Protein AF-A0AAV7GPV8-F1 (afdb_monomer_lite)

Structure (mmCIF, N/CA/C/O backbone):
data_AF-A0AAV7GPV8-F1
#
_entry.id   AF-A0AAV7GPV8-F1
#
loop_
_atom_site.group_PDB
_atom_site.id
_atom_site.type_symbol
_atom_site.label_atom_id
_atom_site.label_alt_id
_atom_site.label_comp_id
_atom_site.label_asym_id
_atom_site.label_entity_id
_atom_site.label_seq_id
_atom_site.pdbx_PDB_ins_code
_atom_site.Cartn_x
_atom_site.Cartn_y
_atom_site.Cartn_z
_atom_site.occupancy
_atom_site.B_iso_or_equiv
_atom_site.auth_seq_id
_atom_site.auth_comp_id
_atom_site.auth_asym_id
_atom_site.auth_atom_id
_atom_site.pdbx_PDB_model_num
ATOM 1 N N . MET A 1 1 ? 24.574 13.211 -40.609 1.00 46.84 1 MET A N 1
ATOM 2 C CA . MET A 1 1 ? 24.396 12.079 -39.668 1.00 46.84 1 MET A CA 1
ATOM 3 C C . MET A 1 1 ? 23.711 12.626 -38.422 1.00 46.84 1 MET A C 1
ATOM 5 O O . MET A 1 1 ? 24.400 13.016 -37.492 1.00 46.84 1 MET A O 1
ATOM 9 N N . GLU A 1 2 ? 22.378 12.702 -38.403 1.00 55.66 2 GLU A N 1
ATOM 10 C CA . GLU A 1 2 ? 21.630 13.310 -37.281 1.00 55.66 2 GLU A CA 1
ATOM 11 C C . GLU A 1 2 ? 20.620 12.359 -36.607 1.00 55.66 2 GLU A C 1
ATOM 13 O O . GLU A 1 2 ? 19.961 12.733 -35.641 1.00 55.66 2 GLU A O 1
ATOM 18 N N . SER A 1 3 ? 20.491 11.111 -37.064 1.00 60.62 3 SER A N 1
ATOM 19 C CA . SER A 1 3 ? 19.407 10.207 -36.643 1.00 60.62 3 SER A CA 1
ATOM 20 C C . SER A 1 3 ? 19.779 9.178 -35.567 1.00 60.62 3 SER A C 1
ATOM 22 O O . SER A 1 3 ? 18.889 8.649 -34.905 1.00 60.62 3 SER A O 1
ATOM 24 N N . SER A 1 4 ? 21.065 8.897 -35.336 1.00 63.16 4 SER A N 1
ATOM 25 C CA . SER A 1 4 ? 21.499 7.855 -34.387 1.00 63.16 4 SER A CA 1
ATOM 26 C C . SER A 1 4 ? 21.425 8.288 -32.916 1.00 63.16 4 SER A C 1
ATOM 28 O O . SER A 1 4 ? 21.102 7.476 -32.051 1.00 63.16 4 SER A O 1
ATOM 30 N N . GLY A 1 5 ? 21.670 9.568 -32.617 1.00 67.19 5 GLY A N 1
ATOM 31 C CA . GLY A 1 5 ? 21.664 10.090 -31.242 1.00 67.19 5 GLY A CA 1
ATOM 32 C C . GLY A 1 5 ? 20.265 10.232 -30.632 1.00 67.19 5 GLY A C 1
ATOM 33 O O . GLY A 1 5 ? 20.082 10.002 -29.438 1.00 67.19 5 GLY A O 1
ATOM 34 N N . CYS A 1 6 ? 19.260 10.551 -31.452 1.00 77.50 6 CYS A N 1
ATOM 35 C CA . CYS A 1 6 ? 17.880 10.752 -30.998 1.00 77.50 6 CYS A CA 1
ATOM 36 C C . CYS A 1 6 ? 17.263 9.461 -30.431 1.00 77.50 6 CYS A C 1
ATOM 38 O O . CYS A 1 6 ? 16.627 9.478 -29.377 1.00 77.50 6 CYS A O 1
ATOM 40 N N . VAL A 1 7 ? 17.521 8.321 -31.082 1.00 87.38 7 VAL A N 1
ATOM 41 C CA . VAL A 1 7 ? 17.024 7.008 -30.637 1.00 87.38 7 VAL A CA 1
ATOM 42 C C . VAL A 1 7 ? 17.658 6.599 -29.305 1.00 87.38 7 VAL A C 1
ATOM 44 O O . VAL A 1 7 ? 16.959 6.112 -28.418 1.00 87.38 7 VAL A O 1
ATOM 47 N N . GLY A 1 8 ? 18.959 6.851 -29.127 1.00 86.56 8 GLY A N 1
ATOM 48 C CA . GLY A 1 8 ? 19.657 6.576 -27.868 1.00 86.56 8 GLY A CA 1
ATOM 49 C C . GLY A 1 8 ? 19.113 7.400 -26.698 1.00 86.56 8 GLY A C 1
ATOM 50 O O . GLY A 1 8 ? 18.858 6.857 -25.626 1.00 86.56 8 GLY A O 1
ATOM 51 N N . LEU A 1 9 ? 18.857 8.694 -26.914 1.00 91.62 9 LEU A N 1
ATOM 52 C CA . LEU A 1 9 ? 18.258 9.563 -25.897 1.00 91.62 9 LEU A CA 1
ATOM 53 C C . LEU A 1 9 ? 16.830 9.129 -25.543 1.00 91.62 9 LEU A C 1
ATOM 55 O O . LEU A 1 9 ? 16.496 9.032 -24.363 1.00 91.62 9 LEU A O 1
ATOM 59 N N . MET A 1 10 ? 16.013 8.793 -26.544 1.00 91.25 10 MET A N 1
ATOM 60 C CA . MET A 1 10 ? 14.668 8.251 -26.325 1.00 91.25 10 MET A CA 1
ATOM 61 C C . MET A 1 10 ? 14.692 6.948 -25.5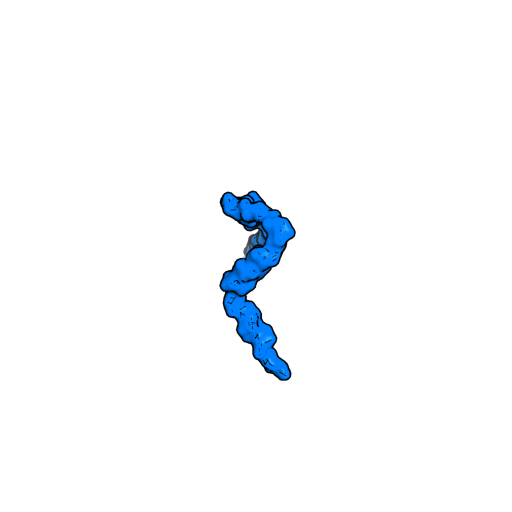19 1.00 91.25 10 MET A C 1
ATOM 63 O O . MET A 1 10 ? 13.867 6.773 -24.623 1.00 91.25 10 MET A O 1
ATOM 67 N N . ALA A 1 11 ? 15.656 6.060 -25.774 1.00 94.00 11 ALA A N 1
ATOM 68 C CA . ALA A 1 11 ? 15.808 4.823 -25.013 1.00 94.00 11 ALA A CA 1
ATOM 69 C C . ALA A 1 11 ? 16.149 5.092 -23.538 1.00 94.00 11 ALA A C 1
ATOM 71 O O . ALA A 1 11 ? 15.529 4.514 -22.647 1.00 94.00 11 ALA A O 1
ATOM 72 N N . VAL A 1 12 ? 17.078 6.010 -23.258 1.00 95.25 12 VAL A N 1
ATOM 73 C CA . VAL A 1 12 ? 17.442 6.383 -21.879 1.00 95.25 12 VAL A CA 1
ATOM 74 C C . VAL A 1 12 ? 16.256 7.014 -21.145 1.00 95.25 12 VAL A C 1
ATOM 76 O O . VAL A 1 12 ? 15.989 6.675 -19.989 1.00 95.25 12 VAL A O 1
ATOM 79 N N . VAL A 1 13 ? 15.497 7.888 -21.813 1.00 94.62 13 VAL A N 1
ATOM 80 C CA . VAL A 1 13 ? 14.281 8.498 -21.252 1.00 94.62 13 VAL A CA 1
ATOM 81 C C . VAL A 1 13 ? 13.203 7.443 -20.980 1.00 94.62 13 VAL A C 1
ATOM 83 O O . VAL A 1 13 ? 12.610 7.438 -19.901 1.00 94.62 13 VAL A O 1
ATOM 86 N N . ALA A 1 14 ? 12.971 6.503 -21.897 1.00 95.56 14 ALA A N 1
ATOM 87 C CA . ALA A 1 14 ? 12.001 5.424 -21.704 1.00 95.56 14 ALA A CA 1
ATOM 88 C C . ALA A 1 14 ? 12.385 4.502 -20.532 1.00 95.56 14 ALA A C 1
ATOM 90 O O . ALA A 1 14 ? 11.556 4.197 -19.675 1.00 95.56 14 ALA A O 1
ATOM 91 N N . ILE A 1 15 ? 13.657 4.104 -20.443 1.00 94.62 15 ILE A N 1
ATOM 92 C CA . ILE A 1 15 ? 14.145 3.230 -19.371 1.00 94.62 15 ILE A CA 1
ATOM 93 C C . ILE A 1 15 ? 14.068 3.957 -18.023 1.00 94.62 15 ILE A C 1
ATOM 95 O O . ILE A 1 15 ? 13.474 3.432 -17.081 1.00 94.62 15 ILE A O 1
ATOM 99 N N . SER A 1 16 ? 14.592 5.182 -17.931 1.00 95.31 16 SER A N 1
ATOM 100 C CA . SER A 1 16 ? 14.572 5.970 -16.688 1.00 95.31 16 SER A CA 1
ATOM 101 C C . SER A 1 16 ? 13.150 6.254 -16.197 1.00 95.31 16 SER A C 1
ATOM 103 O O . SER A 1 16 ? 12.856 6.059 -15.016 1.00 95.31 16 SER A O 1
ATOM 105 N N . SER A 1 17 ? 12.242 6.634 -17.099 1.00 91.75 17 SER A N 1
ATOM 106 C CA . SER A 1 17 ? 10.838 6.866 -16.750 1.00 91.75 17 SER A CA 1
ATOM 107 C C . SER A 1 17 ? 10.117 5.585 -16.330 1.00 91.75 17 SER A C 1
ATOM 109 O O . SER A 1 17 ? 9.346 5.625 -15.372 1.00 91.75 17 SER A O 1
ATOM 111 N N . SER A 1 18 ? 10.401 4.434 -16.951 1.00 92.06 18 SER A N 1
ATOM 112 C CA . SER A 1 18 ? 9.811 3.154 -16.534 1.00 92.06 18 SER A CA 1
ATOM 113 C C . SER A 1 18 ? 10.185 2.789 -15.095 1.00 92.06 18 SER A C 1
ATOM 115 O O . SER A 1 18 ? 9.313 2.428 -14.304 1.00 92.06 18 SER A O 1
ATOM 117 N N . VAL A 1 19 ? 11.455 2.969 -14.718 1.00 92.75 19 VAL A N 1
ATOM 118 C CA . VAL A 1 19 ? 11.936 2.680 -13.362 1.00 92.75 19 VAL A CA 1
ATOM 119 C C . VAL A 1 19 ? 11.303 3.651 -12.367 1.00 92.75 19 VAL A C 1
ATOM 121 O O . VAL A 1 19 ? 10.815 3.223 -11.322 1.00 92.75 19 VAL A O 1
ATOM 124 N N . ALA A 1 20 ? 11.221 4.939 -12.712 1.00 90.31 20 ALA A N 1
ATOM 125 C CA . ALA A 1 20 ? 10.567 5.945 -11.879 1.00 90.31 20 ALA A CA 1
ATOM 126 C C . ALA A 1 20 ? 9.078 5.628 -11.637 1.00 90.31 20 ALA A C 1
ATOM 128 O O . ALA A 1 20 ? 8.598 5.735 -10.508 1.00 90.31 20 ALA A O 1
ATOM 129 N N . LEU A 1 21 ? 8.350 5.184 -12.667 1.00 86.44 21 LEU A N 1
ATOM 130 C CA . LEU A 1 21 ? 6.943 4.790 -12.547 1.00 86.44 21 LEU A CA 1
ATOM 131 C C . LEU A 1 21 ? 6.760 3.537 -11.688 1.00 86.44 21 LEU A C 1
ATOM 133 O O . LEU A 1 21 ? 5.827 3.490 -10.885 1.00 86.44 21 LEU A O 1
ATOM 137 N N . VAL A 1 22 ? 7.644 2.544 -11.823 1.00 86.12 22 VAL A N 1
ATOM 138 C CA . VAL A 1 22 ? 7.637 1.340 -10.979 1.00 86.12 22 VAL A CA 1
ATOM 139 C C . VAL A 1 22 ? 7.857 1.730 -9.521 1.00 86.12 22 VAL A C 1
ATOM 141 O O . VAL A 1 22 ? 7.035 1.390 -8.675 1.00 86.12 22 VAL A O 1
ATOM 144 N N . VAL A 1 23 ? 8.893 2.517 -9.226 1.00 86.56 23 VAL A N 1
ATOM 145 C CA . VAL A 1 23 ? 9.184 3.001 -7.867 1.00 86.56 23 VAL A CA 1
ATOM 146 C C . VAL A 1 23 ? 8.000 3.788 -7.296 1.00 86.56 23 VAL A C 1
ATOM 148 O O . VAL A 1 23 ? 7.592 3.550 -6.161 1.00 86.56 23 VAL A O 1
ATOM 151 N N . HIS A 1 24 ? 7.366 4.654 -8.090 1.00 81.31 24 HIS A N 1
ATOM 152 C CA . HIS A 1 24 ? 6.190 5.424 -7.667 1.00 81.31 24 HIS A CA 1
ATOM 153 C C . HIS A 1 24 ? 4.965 4.551 -7.365 1.00 81.31 24 HIS A C 1
ATOM 155 O O . HIS A 1 24 ? 4.270 4.765 -6.368 1.00 81.31 24 HIS A O 1
ATOM 161 N N . GLN A 1 25 ? 4.694 3.546 -8.202 1.00 81.25 25 GLN A N 1
ATOM 162 C CA . GLN A 1 25 ? 3.614 2.586 -7.962 1.00 81.25 25 GLN A CA 1
ATOM 163 C C . GLN A 1 25 ? 3.887 1.735 -6.723 1.00 81.25 25 GLN A C 1
ATOM 165 O O . GLN A 1 25 ? 2.986 1.543 -5.904 1.00 81.25 25 GLN A O 1
ATOM 170 N N . PHE A 1 26 ? 5.129 1.278 -6.551 1.00 80.06 26 PHE A N 1
ATOM 171 C CA . PHE A 1 26 ? 5.549 0.554 -5.359 1.00 80.06 26 PHE A CA 1
ATOM 172 C C . PHE A 1 26 ? 5.410 1.416 -4.109 1.00 80.06 26 PHE A C 1
ATOM 174 O O . PHE A 1 26 ? 4.848 0.931 -3.139 1.00 80.06 26 PHE A O 1
ATOM 181 N N . HIS A 1 27 ? 5.805 2.692 -4.127 1.00 80.12 27 HIS A N 1
ATOM 182 C CA . HIS A 1 27 ? 5.604 3.583 -2.983 1.00 80.12 27 HIS A CA 1
ATOM 183 C C . HIS A 1 27 ? 4.128 3.747 -2.631 1.00 80.12 27 HIS A C 1
ATOM 185 O O . HIS A 1 27 ? 3.771 3.600 -1.468 1.00 80.12 27 HIS A O 1
ATOM 191 N N . LYS A 1 28 ? 3.244 3.986 -3.606 1.00 81.50 28 LYS A N 1
ATOM 192 C CA . LYS A 1 28 ? 1.804 4.115 -3.328 1.00 81.50 28 LYS A CA 1
ATOM 193 C C . LYS A 1 28 ? 1.196 2.825 -2.784 1.00 81.50 28 LYS A C 1
ATOM 195 O O . LYS A 1 28 ? 0.426 2.874 -1.828 1.00 81.50 28 LYS A O 1
ATOM 200 N N . ARG A 1 29 ? 1.543 1.681 -3.378 1.00 84.94 29 ARG A N 1
ATOM 201 C C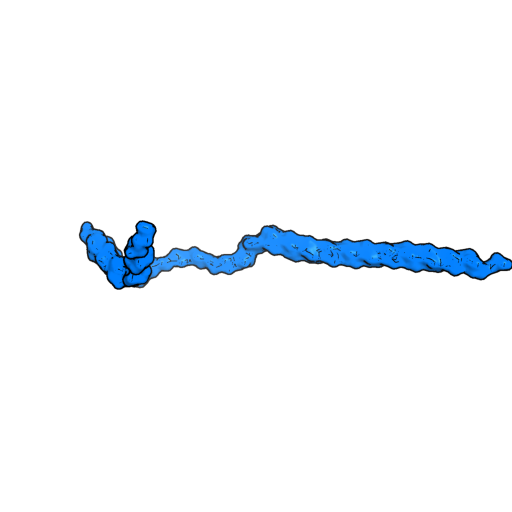A . ARG A 1 29 ? 1.013 0.376 -2.970 1.00 84.94 29 ARG A CA 1
ATOM 202 C C . ARG A 1 29 ? 1.553 -0.053 -1.608 1.00 84.94 29 ARG A C 1
ATOM 204 O O . ARG A 1 29 ? 0.777 -0.435 -0.745 1.00 84.94 29 ARG A O 1
ATOM 211 N N . LEU A 1 30 ? 2.858 0.092 -1.397 1.00 81.56 30 LEU A N 1
ATOM 212 C CA . LEU A 1 30 ? 3.521 -0.225 -0.138 1.00 81.56 30 LEU A CA 1
ATOM 213 C C . LEU A 1 30 ? 3.012 0.678 0.984 1.00 81.56 30 LEU A C 1
ATOM 215 O O . LEU A 1 30 ? 2.652 0.172 2.036 1.00 81.56 30 LEU A O 1
ATOM 219 N N . VAL A 1 31 ? 2.896 1.990 0.758 1.00 81.94 31 VAL A N 1
ATOM 220 C CA . VAL A 1 31 ? 2.331 2.910 1.757 1.00 81.94 31 VAL A CA 1
ATOM 221 C C . VAL A 1 31 ? 0.879 2.558 2.071 1.00 81.94 31 VAL A C 1
ATOM 223 O O . VAL A 1 31 ? 0.520 2.551 3.241 1.00 81.94 31 VAL A O 1
ATOM 226 N N . ALA A 1 32 ? 0.046 2.217 1.084 1.00 83.19 32 ALA A N 1
ATOM 227 C CA . ALA A 1 32 ? -1.340 1.819 1.341 1.00 83.19 32 ALA A CA 1
ATOM 228 C C . ALA A 1 32 ? -1.441 0.511 2.146 1.00 83.19 32 ALA A C 1
ATOM 230 O O . ALA A 1 32 ? -2.245 0.423 3.074 1.00 83.19 32 ALA A O 1
ATOM 231 N N . ASP A 1 33 ? -0.615 -0.485 1.825 1.00 83.50 33 ASP A N 1
ATOM 232 C CA . ASP A 1 33 ? -0.589 -1.763 2.539 1.00 83.50 33 ASP A CA 1
ATOM 233 C C . ASP A 1 33 ? -0.037 -1.599 3.965 1.00 83.50 33 ASP A C 1
ATOM 235 O O . ASP A 1 33 ? -0.605 -2.145 4.914 1.00 83.50 33 ASP A O 1
ATOM 239 N N . PHE A 1 34 ? 1.004 -0.777 4.151 1.00 82.75 34 PHE A N 1
ATOM 240 C CA . PHE A 1 34 ? 1.512 -0.417 5.476 1.00 82.75 34 PHE A CA 1
ATOM 241 C C . PHE A 1 34 ? 0.507 0.403 6.275 1.00 82.75 34 PHE A C 1
ATOM 243 O O . PHE A 1 34 ? 0.332 0.114 7.449 1.00 82.75 34 PHE A O 1
ATOM 250 N N . MET A 1 35 ? -0.173 1.381 5.674 1.00 81.38 35 MET A N 1
ATOM 251 C CA . MET A 1 35 ? -1.186 2.181 6.367 1.00 81.38 35 MET A CA 1
ATOM 252 C C . MET A 1 35 ? -2.378 1.328 6.772 1.00 81.38 35 MET A C 1
ATOM 254 O O . MET A 1 35 ? -2.813 1.434 7.906 1.00 81.38 35 MET A O 1
ATOM 258 N N . LYS A 1 36 ? -2.851 0.404 5.927 1.00 82.69 36 LYS A N 1
ATOM 259 C CA . LYS A 1 36 ? -3.886 -0.561 6.330 1.00 82.69 36 LYS A CA 1
ATOM 260 C C . LYS A 1 36 ? -3.435 -1.425 7.500 1.00 82.69 36 LYS A C 1
ATOM 262 O O . LYS A 1 36 ? -4.198 -1.638 8.436 1.00 82.69 36 LYS A O 1
ATOM 267 N N . LYS A 1 37 ? -2.201 -1.933 7.460 1.00 82.81 37 LYS A N 1
ATOM 268 C CA . LYS A 1 37 ? -1.666 -2.762 8.543 1.00 82.81 37 LYS A CA 1
ATOM 269 C C . LYS A 1 37 ? -1.465 -1.950 9.826 1.00 82.81 37 LYS A C 1
ATOM 271 O O . LYS A 1 37 ? -1.873 -2.394 10.891 1.00 82.81 37 LYS A O 1
ATOM 276 N N . ALA A 1 38 ? -0.932 -0.739 9.713 1.00 81.19 38 ALA A N 1
ATOM 277 C CA . ALA A 1 38 ? -0.758 0.199 10.812 1.00 81.19 38 ALA A CA 1
ATOM 278 C C . ALA A 1 38 ? -2.104 0.665 11.378 1.00 81.19 38 ALA A C 1
ATOM 280 O O . ALA A 1 38 ? -2.236 0.762 12.584 1.00 81.19 38 ALA A O 1
AT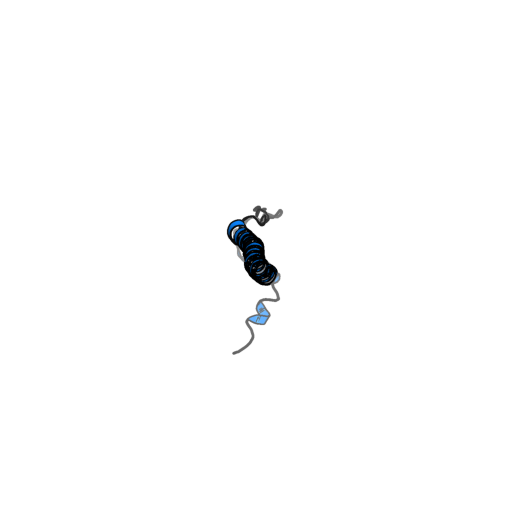OM 281 N N . GLU A 1 39 ? -3.130 0.897 10.560 1.00 80.44 39 GLU A N 1
ATOM 282 C CA . GLU A 1 39 ? -4.492 1.198 11.011 1.00 80.44 39 GLU A CA 1
ATOM 283 C C . GLU A 1 39 ? -5.133 0.007 11.723 1.00 80.44 39 GLU A C 1
ATOM 285 O O . GLU A 1 39 ? -5.868 0.205 12.683 1.00 80.44 39 GLU A O 1
ATOM 290 N N . LEU A 1 40 ? -4.859 -1.228 11.299 1.00 75.69 40 LEU A N 1
ATOM 291 C CA . LEU A 1 40 ? -5.326 -2.424 12.001 1.00 75.69 40 LEU A CA 1
ATOM 292 C C . LEU A 1 40 ? -4.589 -2.630 13.333 1.00 75.69 40 LEU A C 1
ATOM 294 O O . LEU A 1 40 ? -5.217 -2.995 14.324 1.00 75.69 40 LEU A O 1
ATOM 298 N N . GLU A 1 41 ? -3.284 -2.362 13.377 1.00 76.69 41 GLU A N 1
ATOM 299 C CA . GLU A 1 41 ? -2.455 -2.499 14.580 1.00 76.69 41 GLU A CA 1
ATOM 300 C C . GLU A 1 41 ? -2.678 -1.342 15.577 1.00 76.69 41 GLU A C 1
ATOM 302 O O . GLU A 1 41 ? -2.971 -1.593 16.745 1.00 76.69 41 GLU A O 1
ATOM 307 N N . LEU A 1 42 ? -2.645 -0.076 15.136 1.00 72.44 42 LEU A N 1
ATOM 308 C CA . LEU A 1 42 ? -2.972 1.102 15.961 1.00 72.44 42 LEU A CA 1
ATOM 309 C C . LEU A 1 42 ? -4.475 1.205 16.259 1.00 72.44 42 LEU A C 1
ATOM 311 O O . LEU A 1 42 ? -4.872 1.652 17.335 1.00 72.44 42 LEU A O 1
ATOM 315 N N . GLY A 1 43 ? -5.333 0.834 15.310 1.00 62.19 43 GLY A N 1
ATOM 316 C CA . GLY A 1 43 ? -6.792 0.869 15.438 1.00 62.19 43 GLY A CA 1
ATOM 317 C C . GLY A 1 43 ? -7.394 -0.398 16.045 1.00 62.19 43 GLY A C 1
ATOM 318 O O . GLY A 1 43 ? -8.612 -0.450 16.225 1.00 62.19 43 GLY A O 1
ATOM 319 N N . GLY A 1 44 ? -6.573 -1.377 16.445 1.00 53.50 44 GLY A N 1
ATOM 320 C CA . GLY A 1 44 ? -6.978 -2.644 17.070 1.00 53.50 44 GLY A CA 1
ATOM 321 C C . GLY A 1 44 ? -7.796 -2.512 18.367 1.00 53.50 44 GLY A C 1
ATOM 322 O O . GLY A 1 44 ? -8.342 -3.496 18.866 1.00 53.50 44 GLY A O 1
ATOM 323 N N . GLY A 1 45 ? -7.955 -1.296 18.900 1.00 57.28 45 GLY A N 1
ATOM 324 C CA . GLY A 1 45 ? -8.868 -0.976 20.003 1.00 57.28 45 GLY A CA 1
ATOM 325 C C . GLY A 1 45 ? -10.256 -0.454 19.596 1.00 57.28 45 GLY A C 1
ATOM 326 O O . GLY A 1 45 ? -11.112 -0.297 20.464 1.00 57.28 45 GLY A O 1
ATOM 327 N N . ARG A 1 46 ? -10.507 -0.160 18.311 1.00 56.81 46 ARG A N 1
ATOM 328 C CA . ARG A 1 46 ? -11.750 0.483 17.828 1.00 56.81 46 ARG A CA 1
ATOM 329 C C . ARG A 1 46 ? -12.797 -0.470 17.267 1.00 56.81 46 ARG A C 1
ATOM 331 O O . ARG A 1 46 ? -13.861 -0.011 16.846 1.00 56.81 46 ARG A O 1
ATOM 338 N N . ILE A 1 47 ? -12.577 -1.784 17.329 1.00 60.44 47 ILE A N 1
ATOM 339 C CA . ILE A 1 47 ? -13.720 -2.699 17.348 1.00 60.44 47 ILE A CA 1
ATOM 340 C C . ILE A 1 47 ? -14.506 -2.272 18.580 1.00 60.44 47 ILE A C 1
ATOM 342 O O . ILE A 1 47 ? -14.001 -2.411 19.693 1.00 60.44 47 ILE A O 1
ATOM 346 N N . LYS A 1 48 ? -15.686 -1.671 18.380 1.00 62.41 48 LYS A N 1
ATOM 347 C CA . LYS A 1 48 ? -16.642 -1.346 19.439 1.00 62.41 48 LYS A CA 1
ATOM 348 C C . LYS A 1 48 ? -16.947 -2.649 20.168 1.00 62.41 48 LYS A C 1
ATOM 350 O O . LYS A 1 48 ? -17.915 -3.330 19.845 1.00 62.41 48 LYS A O 1
ATOM 355 N N . ARG A 1 49 ? -16.089 -3.043 21.112 1.00 63.62 49 ARG A N 1
ATOM 356 C CA . ARG A 1 49 ? -16.364 -4.166 21.991 1.00 63.62 49 ARG A CA 1
ATOM 357 C C . ARG A 1 49 ? -17.696 -3.804 22.628 1.00 63.62 49 ARG A C 1
ATOM 359 O O . ARG A 1 49 ? -17.814 -2.674 23.120 1.00 63.62 49 ARG A O 1
ATOM 366 N N . PRO A 1 50 ? -18.711 -4.679 22.554 1.00 70.38 50 PRO A N 1
ATOM 367 C CA . PRO A 1 50 ? -19.972 -4.396 23.210 1.00 70.38 50 PRO A CA 1
ATOM 368 C C . PRO A 1 50 ? -19.634 -4.024 24.652 1.00 70.38 50 PRO A C 1
ATOM 370 O O . PRO A 1 50 ? -18.911 -4.763 25.328 1.00 70.38 50 PRO A O 1
ATOM 373 N N . LYS A 1 51 ? -20.036 -2.816 25.076 1.00 75.75 51 LYS A N 1
ATOM 374 C CA . LYS A 1 51 ? -19.790 -2.347 26.441 1.00 75.75 51 LYS A CA 1
ATOM 375 C C . LYS A 1 51 ? -20.378 -3.409 27.359 1.00 75.75 51 LYS A C 1
ATOM 377 O O . LYS A 1 51 ? -21.596 -3.567 27.399 1.00 75.75 51 LYS A O 1
ATOM 382 N N . LYS A 1 52 ? -19.516 -4.158 28.050 1.00 79.94 52 LYS A N 1
ATOM 383 C CA . LYS A 1 52 ? -19.958 -5.132 29.044 1.00 79.94 52 LYS A CA 1
ATOM 384 C C . LYS A 1 52 ? -20.698 -4.344 30.115 1.00 79.94 52 LYS A C 1
ATOM 386 O O . LYS A 1 52 ? -20.094 -3.543 30.823 1.00 79.94 52 LYS A O 1
ATOM 391 N N . LYS A 1 53 ? -22.014 -4.516 30.169 1.00 83.12 53 LYS A N 1
ATOM 392 C CA . LYS A 1 53 ? -22.866 -3.911 31.184 1.00 83.12 53 LYS A CA 1
ATOM 393 C C . LYS A 1 53 ? -23.162 -4.997 32.204 1.00 83.12 53 LYS A C 1
ATOM 395 O O . LYS A 1 53 ? -23.715 -6.035 31.848 1.00 83.12 53 LYS A O 1
ATOM 400 N N . VAL A 1 54 ? -22.747 -4.774 33.447 1.00 83.44 54 VAL A N 1
ATOM 401 C CA . VAL A 1 54 ? -23.127 -5.650 34.558 1.00 83.44 54 VAL A CA 1
ATOM 402 C C . VAL A 1 54 ? -24.645 -5.567 34.678 1.00 83.44 54 VAL A C 1
ATOM 404 O O . VAL A 1 54 ? -25.199 -4.481 34.840 1.00 83.44 54 VAL A O 1
ATOM 407 N N . THR A 1 55 ? -25.310 -6.701 34.505 1.00 82.38 55 THR A N 1
ATOM 408 C CA . THR A 1 55 ? -26.748 -6.850 34.723 1.00 82.38 55 THR A CA 1
ATOM 409 C C . THR A 1 55 ? -26.932 -7.819 35.874 1.00 82.38 55 THR A C 1
ATOM 411 O O . THR A 1 55 ? -26.261 -8.848 35.943 1.00 82.38 55 THR A O 1
ATOM 414 N N . PHE A 1 56 ? -27.790 -7.440 36.813 1.00 83.69 56 PHE A N 1
ATOM 415 C CA . PHE A 1 56 ? -28.182 -8.312 37.908 1.00 83.69 56 PHE A CA 1
ATOM 416 C C . PHE A 1 56 ? -29.251 -9.279 37.397 1.00 83.69 56 PHE A C 1
ATOM 418 O O . PHE A 1 56 ? -30.093 -8.891 36.584 1.00 83.69 56 PHE A O 1
ATOM 425 N N . ALA A 1 57 ? -29.192 -10.533 37.845 1.00 79.75 57 ALA A N 1
ATOM 426 C CA . ALA A 1 57 ? -30.256 -11.496 37.592 1.00 79.75 57 ALA A CA 1
ATOM 427 C C . ALA A 1 57 ? -31.570 -10.966 38.192 1.00 79.75 57 ALA A C 1
ATOM 429 O O . ALA A 1 57 ? -31.555 -10.363 39.266 1.00 79.75 57 ALA A O 1
ATOM 430 N N . ALA A 1 58 ? -32.685 -11.142 37.479 1.00 76.56 58 ALA A N 1
ATOM 431 C CA . ALA A 1 58 ? -33.995 -10.656 37.923 1.00 76.56 58 ALA A CA 1
ATOM 432 C C . ALA A 1 58 ? -34.461 -11.371 39.202 1.00 76.56 58 ALA A C 1
ATOM 434 O O . ALA A 1 58 ? -35.128 -10.789 40.051 1.00 76.56 58 ALA A O 1
ATOM 435 N N . ASP A 1 59 ? -34.055 -12.624 39.351 1.00 75.00 59 ASP A N 1
ATOM 436 C CA . ASP A 1 59 ? -34.189 -13.453 40.530 1.00 75.00 59 ASP A CA 1
ATOM 437 C C . ASP A 1 59 ? -32.924 -13.343 41.389 1.00 75.00 59 ASP A C 1
ATOM 439 O O . ASP A 1 59 ? -32.061 -14.222 41.418 1.00 75.00 59 ASP A O 1
ATOM 443 N N . VAL A 1 60 ? -32.806 -12.231 42.119 1.00 66.06 60 VAL A N 1
ATOM 444 C CA . VAL A 1 60 ? -31.850 -12.142 43.226 1.00 66.06 60 VAL A CA 1
ATOM 445 C C . VAL A 1 60 ? -32.303 -13.132 44.297 1.00 66.06 60 VAL A C 1
ATOM 447 O O . VAL A 1 60 ? -33.151 -12.831 45.132 1.00 66.06 60 VAL A O 1
ATOM 450 N N . VAL A 1 61 ? -31.764 -14.349 44.246 1.00 68.56 61 VAL A N 1
ATOM 451 C CA . VAL A 1 61 ? -31.898 -15.317 45.332 1.00 68.56 61 VAL A CA 1
ATOM 452 C C . VAL A 1 61 ? -31.062 -14.780 46.484 1.00 68.56 61 VAL A C 1
ATOM 454 O O . VAL A 1 61 ? -29.831 -14.770 46.406 1.00 68.56 61 VAL A O 1
ATOM 457 N N . GLU A 1 62 ? -31.728 -14.295 47.531 1.00 63.03 62 GLU A N 1
ATOM 458 C CA . GLU A 1 62 ? -31.055 -13.931 48.773 1.00 63.03 62 GLU A CA 1
ATOM 459 C C . GLU A 1 62 ? -30.161 -15.098 49.206 1.00 63.03 62 GLU A C 1
ATOM 461 O O . GLU A 1 62 ? -30.613 -16.252 49.177 1.00 63.03 62 GLU A O 1
ATOM 466 N N . PRO A 1 63 ? -28.887 -14.844 49.560 1.00 58.66 63 PRO A N 1
ATOM 467 C CA . PRO A 1 63 ? -28.013 -15.882 50.069 1.00 58.66 63 PRO A CA 1
ATOM 468 C C . PRO A 1 63 ? -28.664 -16.511 51.301 1.00 58.66 63 PRO A C 1
ATOM 470 O O . PRO A 1 63 ? -28.615 -15.964 52.399 1.00 58.66 63 PRO A O 1
ATOM 473 N N . SER A 1 64 ? -29.294 -17.669 51.094 1.00 58.62 64 SER A N 1
ATOM 474 C CA . SER A 1 64 ? -29.726 -18.564 52.157 1.00 58.62 64 SER A CA 1
ATOM 475 C C . SER A 1 64 ? -28.553 -18.721 53.116 1.00 58.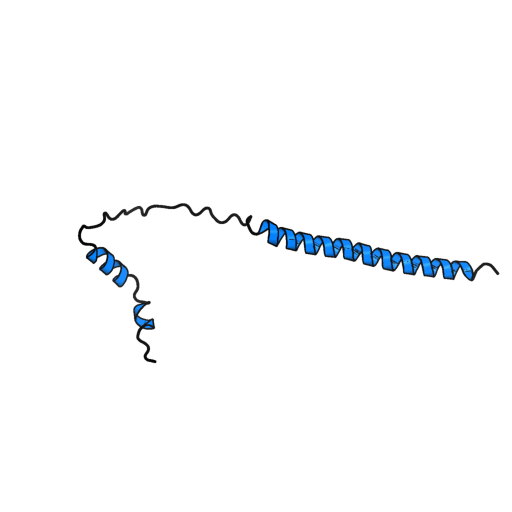62 64 SER A C 1
ATOM 477 O O . SER A 1 64 ? -27.434 -19.029 52.688 1.00 58.62 64 SER A O 1
ATO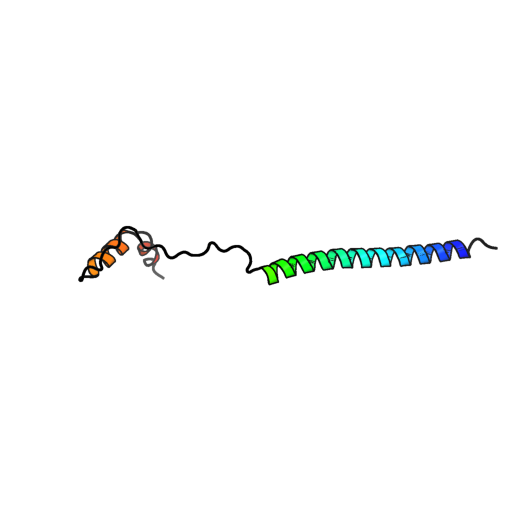M 479 N N . THR A 1 65 ? -28.801 -18.504 54.406 1.00 60.88 65 THR A N 1
ATOM 480 C CA . THR A 1 65 ? -27.797 -18.644 55.471 1.00 60.88 65 THR A CA 1
ATOM 481 C C . THR A 1 65 ? -27.133 -20.030 55.458 1.00 60.88 65 THR A C 1
ATOM 483 O O . THR A 1 65 ? -26.013 -20.178 55.943 1.00 60.88 65 THR A O 1
ATOM 486 N N . ASP A 1 66 ? -27.764 -21.020 54.811 1.00 65.62 66 ASP A N 1
ATOM 487 C CA . ASP A 1 66 ? -27.149 -22.271 54.375 1.00 65.62 66 ASP A CA 1
ATOM 488 C C . ASP A 1 66 ? -26.832 -22.262 52.860 1.00 65.62 66 ASP A C 1
ATOM 490 O O . ASP A 1 66 ? -27.707 -22.404 51.998 1.00 65.62 66 ASP A O 1
ATOM 494 N N . ASN A 1 67 ? -25.544 -22.136 52.520 1.00 65.94 67 ASN A N 1
ATOM 495 C CA . ASN A 1 67 ? -25.038 -22.111 51.140 1.00 65.94 67 ASN A CA 1
ATOM 496 C C . ASN A 1 67 ? -25.091 -23.478 50.415 1.00 65.94 67 ASN A C 1
ATOM 498 O O . ASN A 1 67 ? -24.683 -23.583 49.248 1.00 65.94 67 ASN A O 1
ATOM 502 N N . LYS A 1 68 ? -25.542 -24.545 51.094 1.00 67.25 68 LYS A N 1
ATOM 503 C CA . LYS A 1 68 ? -25.572 -25.910 50.545 1.00 67.25 68 LYS A CA 1
ATOM 504 C C . LYS A 1 68 ? -26.596 -26.071 49.422 1.00 67.25 68 LYS A C 1
ATOM 506 O O . LYS A 1 68 ? -26.317 -26.785 48.458 1.00 67.25 68 LYS A O 1
ATOM 511 N N . GLU A 1 69 ? -27.734 -25.384 49.502 1.00 65.75 69 GLU A N 1
ATOM 512 C CA . GLU A 1 69 ? -28.807 -25.404 48.492 1.00 65.75 69 GLU A CA 1
ATOM 513 C C . GLU A 1 69 ? -28.300 -24.892 47.126 1.00 65.75 69 GLU A C 1
ATOM 515 O O . GLU A 1 69 ? -28.482 -25.546 46.095 1.00 65.75 69 GLU A O 1
ATOM 520 N N . TYR A 1 70 ? -27.552 -23.779 47.127 1.00 63.59 70 TYR A N 1
ATOM 521 C CA . TYR A 1 70 ? -26.935 -23.196 45.928 1.00 63.59 70 TYR A CA 1
ATOM 522 C C . TYR A 1 70 ? -25.940 -24.160 45.260 1.00 63.59 70 TYR A C 1
ATOM 524 O O . TYR A 1 70 ? -25.989 -24.386 44.047 1.00 63.59 70 TYR A O 1
ATOM 532 N N . ARG A 1 71 ? -25.068 -24.802 46.054 1.00 65.38 71 ARG A N 1
ATOM 533 C CA . ARG A 1 71 ? -24.108 -25.799 45.545 1.00 65.38 71 ARG A CA 1
ATOM 534 C C . ARG A 1 71 ? -24.799 -27.019 44.932 1.00 65.38 71 ARG A C 1
ATOM 536 O O . ARG A 1 71 ? -24.318 -27.526 43.920 1.00 65.38 71 ARG A O 1
ATOM 543 N N . ARG A 1 72 ? -25.912 -27.487 45.509 1.00 68.25 72 ARG A N 1
ATOM 544 C CA . ARG A 1 72 ? -26.675 -28.630 44.974 1.00 68.25 72 ARG A CA 1
ATOM 545 C C . ARG A 1 72 ? -27.304 -28.318 43.619 1.00 68.25 72 ARG A C 1
ATOM 547 O O . ARG A 1 72 ? -27.217 -29.151 42.721 1.00 68.25 72 ARG A O 1
ATOM 554 N N . ARG A 1 73 ? -27.898 -27.132 43.445 1.00 67.56 73 ARG A N 1
ATOM 555 C CA . ARG A 1 73 ? -28.521 -26.737 42.167 1.00 67.56 73 ARG A CA 1
ATOM 556 C C . ARG A 1 73 ? -27.495 -26.610 41.043 1.00 67.56 73 ARG A C 1
ATOM 558 O O . ARG A 1 73 ? -27.720 -27.160 39.972 1.00 67.56 73 ARG A O 1
ATOM 565 N N . ARG A 1 74 ? -26.336 -26.001 41.320 1.00 67.25 74 ARG A N 1
ATOM 566 C CA . ARG A 1 74 ? -25.245 -25.876 40.338 1.00 67.25 74 ARG A CA 1
ATOM 567 C C . ARG A 1 74 ? -24.672 -27.229 39.898 1.00 67.25 74 ARG A C 1
ATOM 569 O O . ARG A 1 74 ? -24.321 -27.387 38.737 1.00 67.25 74 ARG A O 1
ATOM 576 N N . ARG A 1 75 ? -24.599 -28.210 40.808 1.00 64.12 75 ARG A N 1
ATOM 577 C CA . ARG A 1 75 ? -24.183 -29.584 40.467 1.00 64.12 75 ARG A CA 1
ATOM 578 C C . ARG A 1 75 ? -25.218 -30.317 39.612 1.00 64.12 75 ARG A C 1
ATOM 580 O O . ARG A 1 75 ? -24.841 -31.079 38.739 1.00 64.12 75 ARG A O 1
ATOM 587 N N . ARG A 1 76 ? -26.515 -30.067 39.824 1.00 62.78 76 ARG A N 1
ATOM 588 C CA . ARG A 1 76 ? -27.590 -30.675 39.018 1.00 62.78 76 ARG A CA 1
ATOM 589 C C . ARG A 1 76 ? -27.702 -30.090 37.609 1.00 62.78 76 ARG A C 1
ATOM 591 O O . ARG A 1 76 ? -28.197 -30.772 36.724 1.00 62.78 76 ARG A O 1
ATOM 598 N N . SER A 1 77 ? -27.264 -28.849 37.402 1.00 62.09 77 SER A N 1
ATOM 599 C CA . SER A 1 77 ? -27.351 -28.167 36.106 1.00 62.09 77 SER A CA 1
ATOM 600 C C . SER A 1 77 ? -26.164 -28.420 35.170 1.00 62.09 77 SER A C 1
ATOM 602 O O . SER A 1 77 ? -26.190 -27.900 34.061 1.00 62.09 77 SER A O 1
ATOM 604 N N . ASN A 1 78 ? -25.131 -29.166 35.590 1.00 58.06 78 ASN A N 1
ATOM 605 C CA . ASN A 1 78 ? -23.969 -29.471 34.744 1.00 58.06 78 ASN A CA 1
ATOM 606 C C . ASN A 1 78 ? -23.672 -30.986 34.692 1.00 58.06 78 ASN A C 1
ATOM 608 O O . ASN A 1 78 ? -22.697 -31.435 35.291 1.00 58.06 78 ASN A O 1
ATOM 612 N N . PRO A 1 79 ? -24.509 -31.795 34.014 1.00 55.28 79 PRO A N 1
ATOM 613 C CA . PRO A 1 79 ? -24.291 -33.239 33.895 1.00 55.28 79 PRO A CA 1
ATOM 614 C C . PRO A 1 79 ? -23.106 -33.627 32.987 1.00 55.28 79 PRO A C 1
ATOM 616 O O . PRO A 1 79 ? -22.707 -34.786 32.992 1.00 55.28 79 PRO A O 1
ATOM 619 N N . GLU A 1 80 ? -22.521 -32.695 32.223 1.00 54.00 80 GLU A N 1
ATOM 620 C CA . GLU A 1 80 ? -21.474 -33.020 31.235 1.00 54.00 80 GLU A CA 1
ATOM 621 C C . GLU A 1 80 ? -20.030 -32.918 31.762 1.00 54.00 80 GLU A C 1
ATOM 623 O O . GLU A 1 80 ? -19.109 -33.435 31.135 1.00 54.00 80 GLU A O 1
ATOM 628 N N . GLU A 1 81 ? -19.802 -32.311 32.931 1.00 54.38 81 GLU A N 1
ATOM 629 C CA . GLU A 1 81 ? -18.448 -32.148 33.497 1.00 54.38 81 GLU A CA 1
ATOM 630 C C . GLU A 1 81 ? -17.989 -33.375 34.312 1.00 54.38 81 GLU A C 1
ATOM 632 O O . GLU A 1 81 ? -16.792 -33.597 34.483 1.00 54.38 81 GLU A O 1
ATOM 637 N N . GLU A 1 82 ? -18.916 -34.228 34.765 1.00 54.53 82 GLU A N 1
ATOM 638 C CA . GLU A 1 82 ? -18.599 -35.412 35.585 1.00 54.53 82 GLU A CA 1
ATOM 639 C C . GLU A 1 82 ? -18.127 -36.624 34.748 1.00 54.53 82 GLU A C 1
ATOM 641 O O . GLU A 1 82 ? -17.400 -37.487 35.245 1.00 54.53 82 GLU A O 1
ATOM 646 N N . ALA A 1 83 ? -18.452 -36.664 33.449 1.00 51.91 83 ALA A N 1
ATOM 647 C CA . ALA A 1 83 ? -18.036 -37.745 32.547 1.00 51.91 83 ALA A CA 1
ATOM 648 C C . ALA A 1 83 ? -16.567 -37.633 32.088 1.00 51.91 83 ALA A C 1
ATOM 650 O O . ALA A 1 83 ? -15.951 -38.639 31.747 1.00 51.91 83 ALA A O 1
ATOM 651 N N . VAL A 1 84 ? -15.980 -36.429 32.108 1.00 54.69 84 VAL A N 1
ATOM 652 C CA . VAL A 1 84 ? -14.607 -36.184 31.619 1.00 54.69 84 VAL A CA 1
ATOM 653 C C . VAL A 1 84 ? -13.547 -36.501 32.684 1.00 54.69 84 VAL A C 1
ATOM 655 O O . VAL A 1 84 ? -12.414 -36.833 32.351 1.00 54.69 84 VAL A O 1
ATOM 658 N N . ILE A 1 85 ? -13.912 -36.463 33.969 1.00 57.72 85 ILE A N 1
ATOM 659 C CA . ILE A 1 85 ? -12.983 -36.690 35.094 1.00 57.72 85 ILE A CA 1
ATOM 660 C C . ILE A 1 85 ? -12.843 -38.194 35.430 1.00 57.72 85 ILE A C 1
ATOM 662 O O . ILE A 1 85 ? -11.985 -38.577 36.219 1.00 57.72 85 ILE A O 1
ATOM 666 N N . SER A 1 86 ? -13.641 -39.065 34.799 1.00 55.78 86 SER A N 1
ATOM 667 C CA . SER A 1 86 ? -13.694 -40.505 35.108 1.00 55.78 86 SER A CA 1
ATOM 668 C C . SER A 1 86 ? -12.924 -41.407 34.129 1.00 55.78 86 SER A C 1
ATOM 670 O O . SER A 1 86 ? -13.065 -42.628 34.199 1.00 55.78 86 SER A O 1
ATOM 672 N N . LEU A 1 87 ? -12.113 -40.856 33.217 1.00 52.50 87 LEU A N 1
ATO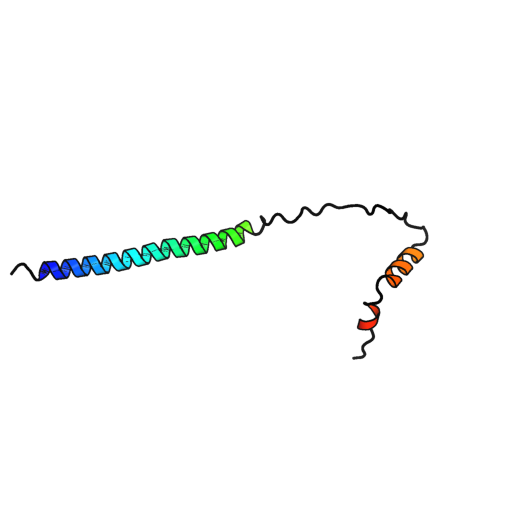M 673 C CA . LEU A 1 87 ? -11.239 -41.679 32.373 1.00 52.50 87 LEU A CA 1
ATOM 674 C C . LEU A 1 87 ? -9.950 -42.041 33.133 1.00 52.50 87 LEU A C 1
ATOM 676 O O . LEU A 1 87 ? -9.247 -41.135 33.585 1.00 52.50 87 LEU A O 1
ATOM 680 N N . PRO A 1 88 ? -9.620 -43.336 33.281 1.00 49.62 88 PRO A N 1
ATOM 681 C CA . PRO A 1 88 ? -8.354 -43.750 33.870 1.00 49.62 88 PRO A CA 1
ATOM 682 C C . PRO A 1 88 ? -7.189 -43.447 32.910 1.00 49.62 88 PRO A C 1
ATOM 684 O O . PRO A 1 88 ? -7.309 -43.666 31.703 1.00 49.62 88 PRO A O 1
ATOM 687 N N . VAL A 1 89 ? -6.075 -42.955 33.464 1.00 46.75 89 VAL A N 1
ATOM 688 C CA . VAL A 1 89 ? -4.728 -43.053 32.866 1.00 46.75 89 VAL A CA 1
ATOM 689 C C . VAL A 1 89 ? -4.175 -44.442 33.145 1.00 46.75 89 VAL A C 1
ATOM 691 O O . VAL A 1 89 ? -4.375 -44.915 34.288 1.00 46.75 89 VAL A O 1
#

Sequence (89 aa):
MESSGCVGLMAVVAISSSVALVVHQFHKRLVADFMKKAELELGGGRIKRPKKKVTFAADVVEPSTDNKEYRRRRRRSNPEEEAVISLPV

pLDDT: mean 72.71, std 13.57, range [46.75, 95.56]

Secondary structure (DSSP, 8-state):
--SHHHHHHHHHHHHHHHHHHHHHHHHHHHHHHHHHHHHHHHSTT-S----------SS-----SSTHHHHHHHHHT-TTSTTTTT---

Radius of gyration: 35.71 Å; chains: 1; bounding box: 59×57×95 Å

Foldseek 3Di:
DPPPVVVVVVVVVVVVVVVVVVVVVCVVVVVVVVVVVCCCVVVVVVPPPPPDDDDDDPPPPPCDPDVVVVVVVVVVVCPPPVVVVPDDD

Organism: Dendrobium chrysotoxum (NCBI:txid161865)